Protein AF-A0A3B9NVL0-F1 (afdb_monomer_lite)

Secondary structure (DSSP, 8-state):
-------GGGGG-HHHHT--HHHHHHHHHHHH-TT--SSSEEE--HHHHHHHTTS-HHHHHHHHHHHHHTTSEEE-TT-EEEETTHHHHS-HHHHTSTTTHHHHHHHHHHS-HHHHHHHHHHIIIIIIGGGSS----S-S-----------------TTTHHHHHHHHHHHHHT--

Sequence (176 aa):
MRQRTISDSFWRDPRTSDLSQEEKATLLYYLTSPSSNIIGVYQIVWRIGAAEMGWTSEQLITVTERLQCKELIRFNHDGWIWVRVWWTHNSPAGAFSPKLRQNACKQIQAIPTDWRDEYLESLRVHGLDRVSIGYQSPIDTLRPNSSCIYNNNASNSANEQRGAGLAKAKEILGMP

pLDDT: mean 77.26, std 26.18, range [23.02, 98.62]

Structure (mmCIF, N/CA/C/O backbone):
data_AF-A0A3B9NVL0-F1
#
_entry.id   AF-A0A3B9NVL0-F1
#
loop_
_atom_site.group_PDB
_atom_site.id
_atom_site.type_symbol
_atom_site.label_atom_id
_atom_site.label_alt_id
_atom_site.label_comp_id
_atom_site.label_asym_id
_atom_site.label_entity_id
_atom_site.label_seq_id
_atom_site.pdbx_PDB_ins_code
_atom_site.Cartn_x
_atom_site.Cartn_y
_atom_site.Cartn_z
_atom_site.occupancy
_atom_site.B_iso_or_equiv
_atom_site.auth_seq_id
_atom_site.auth_comp_id
_atom_site.auth_asym_id
_atom_site.auth_atom_id
_atom_site.pdbx_PDB_model_num
ATOM 1 N N . MET A 1 1 ? 17.255 10.913 1.984 1.00 64.50 1 MET A N 1
ATOM 2 C CA . MET A 1 1 ? 15.784 10.759 2.058 1.00 64.50 1 MET A CA 1
ATOM 3 C C . MET A 1 1 ? 15.338 9.845 0.922 1.00 64.50 1 MET A C 1
ATOM 5 O O . MET A 1 1 ? 15.929 9.933 -0.147 1.00 64.50 1 MET A O 1
ATOM 9 N N . ARG A 1 2 ? 14.386 8.927 1.141 1.00 81.50 2 ARG A N 1
ATOM 10 C CA . ARG A 1 2 ? 13.888 8.036 0.077 1.00 81.50 2 ARG A CA 1
ATOM 11 C C . ARG A 1 2 ? 12.782 8.739 -0.705 1.00 81.50 2 ARG A C 1
ATOM 13 O O . ARG A 1 2 ? 11.843 9.227 -0.089 1.00 81.50 2 ARG A O 1
ATOM 20 N N . GLN A 1 3 ? 12.872 8.737 -2.031 1.00 85.19 3 GLN A N 1
ATOM 21 C CA . GLN A 1 3 ? 11.823 9.255 -2.905 1.00 85.19 3 GLN A CA 1
ATOM 22 C C . GLN A 1 3 ? 10.953 8.110 -3.435 1.00 85.19 3 GLN A C 1
ATOM 24 O O . GLN A 1 3 ? 11.456 7.030 -3.751 1.00 85.19 3 GLN A O 1
ATOM 29 N N . ARG A 1 4 ? 9.642 8.349 -3.510 1.00 86.25 4 ARG A N 1
ATOM 30 C CA . ARG A 1 4 ? 8.668 7.487 -4.182 1.00 86.25 4 ARG A CA 1
ATOM 31 C C . ARG A 1 4 ? 8.058 8.275 -5.327 1.00 86.25 4 ARG A C 1
ATOM 33 O O . ARG A 1 4 ? 7.617 9.400 -5.116 1.00 86.25 4 ARG A O 1
ATOM 40 N N . THR A 1 5 ? 8.060 7.686 -6.514 1.00 86.75 5 THR A N 1
ATOM 41 C CA . THR A 1 5 ? 7.511 8.313 -7.715 1.00 86.75 5 THR A CA 1
ATOM 42 C C . THR A 1 5 ? 6.256 7.566 -8.111 1.00 86.75 5 THR A C 1
ATOM 44 O O . THR A 1 5 ? 6.271 6.340 -8.193 1.00 86.75 5 THR A O 1
ATOM 47 N N . ILE A 1 6 ? 5.181 8.307 -8.354 1.00 88.75 6 ILE A N 1
ATOM 48 C CA . ILE A 1 6 ? 3.917 7.773 -8.849 1.00 88.75 6 ILE A CA 1
ATOM 49 C C . ILE A 1 6 ? 3.676 8.397 -10.214 1.00 88.75 6 ILE A C 1
ATOM 51 O O . ILE A 1 6 ? 3.737 9.616 -10.354 1.00 88.75 6 ILE A O 1
ATOM 55 N N . SER A 1 7 ? 3.445 7.549 -11.215 1.00 85.75 7 SER A N 1
ATOM 56 C CA . SER A 1 7 ? 3.044 7.992 -12.552 1.00 85.75 7 SER A CA 1
ATOM 57 C C . SER A 1 7 ? 1.756 8.812 -12.469 1.00 85.75 7 SER A C 1
ATOM 59 O O . SER A 1 7 ? 0.806 8.399 -11.801 1.00 85.75 7 SER A O 1
ATOM 61 N N . ASP A 1 8 ? 1.696 9.935 -13.177 1.00 87.12 8 ASP A N 1
ATOM 62 C CA . ASP A 1 8 ? 0.501 10.779 -13.285 1.00 87.12 8 ASP A CA 1
ATOM 63 C C . ASP A 1 8 ? -0.684 10.038 -13.930 1.00 87.12 8 ASP A C 1
ATOM 65 O O . ASP A 1 8 ? -1.845 10.322 -13.622 1.00 87.12 8 ASP A O 1
ATOM 69 N N . SER A 1 9 ? -0.392 9.006 -14.730 1.00 86.25 9 SER A N 1
ATOM 70 C CA . SER A 1 9 ? -1.369 8.048 -15.254 1.00 86.25 9 SER A CA 1
ATOM 71 C C . SER A 1 9 ? -2.220 7.393 -14.163 1.00 86.25 9 SER A C 1
ATOM 73 O O . SER A 1 9 ? -3.308 6.916 -14.471 1.00 86.25 9 SER A O 1
ATOM 75 N N . PHE A 1 10 ? -1.782 7.412 -12.897 1.00 89.31 10 PHE A N 1
ATOM 76 C CA . PHE A 1 10 ? -2.583 6.999 -11.744 1.00 89.31 10 PHE A CA 1
ATOM 77 C C . PHE A 1 10 ? -3.974 7.637 -11.740 1.00 89.31 10 PHE A C 1
ATOM 79 O O . PHE A 1 10 ? -4.941 6.956 -11.433 1.00 89.31 10 PHE A O 1
ATOM 86 N N . TRP A 1 11 ? -4.104 8.914 -12.110 1.00 89.31 11 TRP A N 1
ATOM 87 C CA . TRP A 1 11 ? -5.393 9.620 -12.101 1.00 89.31 11 TRP A CA 1
ATOM 88 C C . TRP A 1 11 ? -6.296 9.274 -13.286 1.00 89.31 11 TRP A C 1
ATOM 90 O O . TRP A 1 11 ? -7.469 9.639 -13.292 1.00 89.31 11 TRP A O 1
ATOM 100 N N . ARG A 1 12 ? -5.743 8.604 -14.300 1.00 86.19 12 ARG A N 1
ATOM 101 C CA . ARG A 1 12 ? -6.425 8.239 -15.547 1.00 86.19 12 ARG A CA 1
ATOM 102 C C . ARG A 1 12 ? -6.593 6.726 -15.702 1.00 86.19 12 ARG A C 1
ATOM 104 O O . ARG A 1 12 ? -7.121 6.287 -16.719 1.00 86.19 12 ARG A O 1
ATOM 111 N N . ASP A 1 13 ? -6.128 5.934 -14.736 1.00 85.62 13 ASP A N 1
ATOM 112 C CA . ASP A 1 13 ? -6.263 4.479 -14.756 1.00 85.62 13 ASP A CA 1
ATOM 113 C C . ASP A 1 13 ? -7.742 4.103 -14.531 1.00 85.62 13 ASP A C 1
ATOM 115 O O . ASP A 1 13 ? -8.339 4.546 -13.548 1.00 85.62 13 ASP A O 1
ATOM 119 N N . PRO A 1 14 ? -8.362 3.278 -15.394 1.00 86.94 14 PRO A N 1
ATOM 120 C CA . PRO A 1 14 ? -9.741 2.826 -15.193 1.00 86.94 14 PRO A CA 1
ATOM 121 C C . PRO A 1 14 ? -9.970 2.130 -13.842 1.00 86.94 14 PRO A C 1
ATOM 123 O O . PRO A 1 14 ? -11.070 2.143 -13.306 1.00 86.94 14 PRO A O 1
ATOM 126 N N . ARG A 1 15 ? -8.927 1.538 -13.247 1.00 84.69 15 ARG A N 1
ATOM 127 C CA . ARG A 1 15 ? -9.009 0.894 -11.927 1.00 84.69 15 ARG A CA 1
ATOM 128 C C . ARG A 1 15 ? -9.096 1.901 -10.784 1.00 84.69 15 ARG A C 1
ATOM 130 O O . ARG A 1 15 ? -9.532 1.548 -9.691 1.00 84.69 15 ARG A O 1
ATOM 137 N N . THR A 1 16 ? -8.649 3.134 -11.011 1.00 85.44 16 THR A N 1
ATOM 138 C CA . THR A 1 16 ? -8.685 4.212 -10.020 1.00 85.44 16 THR A CA 1
ATOM 139 C C . THR A 1 16 ? -9.787 5.228 -10.302 1.00 85.44 16 THR A C 1
ATOM 141 O O . THR A 1 16 ? -10.140 5.966 -9.385 1.00 85.44 16 THR A O 1
ATOM 144 N N . SER A 1 17 ? -10.363 5.282 -11.512 1.00 84.00 17 SER A N 1
ATOM 145 C CA . SER A 1 17 ? -11.395 6.269 -11.873 1.00 84.00 17 SER A CA 1
ATOM 146 C C . SER A 1 17 ? -12.577 6.241 -10.906 1.00 84.00 17 SER A C 1
ATOM 148 O O . SER A 1 17 ? -12.950 7.288 -10.368 1.00 84.00 17 SER A O 1
ATOM 150 N N . ASP A 1 18 ? -13.053 5.034 -10.599 1.00 89.25 18 ASP A N 1
ATOM 151 C CA . ASP A 1 18 ? -14.271 4.774 -9.824 1.00 89.25 18 ASP A CA 1
ATOM 152 C C . ASP A 1 18 ? -14.025 4.745 -8.309 1.00 89.25 18 ASP A C 1
ATOM 154 O O . ASP A 1 18 ? -14.928 4.456 -7.522 1.00 89.25 18 ASP A O 1
ATOM 158 N N . LEU A 1 19 ? -12.791 5.024 -7.882 1.00 95.50 19 LEU A N 1
ATOM 159 C CA . LEU A 1 19 ? -12.470 5.168 -6.472 1.00 95.50 19 LEU A CA 1
ATOM 160 C C . LEU A 1 19 ? -12.991 6.502 -5.941 1.00 95.50 19 LEU A C 1
ATOM 162 O O . LEU A 1 19 ? -12.793 7.568 -6.540 1.00 95.50 19 LEU A O 1
ATOM 166 N N . SER A 1 20 ? -13.592 6.440 -4.760 1.00 96.94 20 SER A N 1
ATOM 167 C CA . SER A 1 20 ? -13.860 7.603 -3.926 1.00 96.94 20 SER A CA 1
ATOM 168 C C . SER A 1 20 ? -12.565 8.345 -3.584 1.00 96.94 20 SER A C 1
ATOM 170 O O . SER A 1 20 ? -11.453 7.817 -3.699 1.00 96.94 20 SER A O 1
ATOM 172 N N . GLN A 1 21 ? -12.702 9.592 -3.135 1.00 96.50 21 GLN A N 1
ATOM 173 C CA . GLN A 1 21 ? -11.549 10.397 -2.739 1.00 96.50 21 GLN A CA 1
ATOM 174 C C . GLN A 1 21 ? -10.745 9.739 -1.605 1.00 96.50 21 GLN A C 1
ATOM 176 O O . GLN A 1 21 ? -9.517 9.762 -1.633 1.00 96.50 21 GLN A O 1
ATOM 181 N N . GLU A 1 22 ? -11.429 9.125 -0.639 1.00 98.12 22 GLU A N 1
ATOM 182 C CA . GLU A 1 22 ? -10.799 8.417 0.478 1.00 98.12 22 GLU A CA 1
ATOM 183 C C . GLU A 1 22 ? -10.000 7.205 -0.010 1.00 98.12 22 GLU A C 1
ATOM 185 O O . GLU A 1 22 ? -8.841 7.050 0.355 1.00 98.12 22 GLU A O 1
ATOM 190 N N . GLU A 1 23 ? -10.575 6.388 -0.897 1.00 98.25 23 GLU A N 1
ATOM 191 C CA . GLU A 1 23 ? -9.891 5.228 -1.481 1.00 98.25 23 GLU A CA 1
ATOM 192 C C . GLU A 1 23 ? -8.655 5.641 -2.292 1.00 98.25 23 GLU A C 1
ATOM 194 O O . GLU A 1 23 ? -7.599 5.022 -2.157 1.00 98.25 23 GLU A O 1
ATOM 199 N N . LYS A 1 24 ? -8.749 6.714 -3.094 1.00 97.25 24 LYS A N 1
ATOM 200 C CA . LYS A 1 24 ? -7.601 7.269 -3.836 1.00 97.25 24 LYS A CA 1
ATOM 201 C C . LYS A 1 24 ? -6.495 7.718 -2.887 1.00 97.25 24 LYS A C 1
ATOM 203 O O . LYS A 1 24 ? -5.333 7.375 -3.103 1.00 97.25 24 LYS A O 1
ATOM 208 N N . ALA A 1 25 ? -6.853 8.458 -1.837 1.00 97.44 25 ALA A N 1
ATOM 209 C CA . ALA A 1 25 ? -5.904 8.949 -0.845 1.00 97.44 25 ALA A CA 1
ATOM 210 C C . ALA A 1 25 ? -5.232 7.795 -0.085 1.00 97.44 25 ALA A C 1
ATOM 212 O O . ALA A 1 25 ? -4.010 7.782 0.039 1.00 97.44 25 ALA A O 1
ATOM 213 N N . THR A 1 26 ? -5.993 6.789 0.354 1.00 98.38 26 THR A N 1
ATOM 214 C CA . THR A 1 26 ? -5.461 5.607 1.047 1.00 98.38 26 THR A CA 1
ATOM 215 C C . THR A 1 26 ? -4.574 4.754 0.141 1.00 98.38 26 THR A C 1
ATOM 217 O O . THR A 1 26 ? -3.508 4.309 0.566 1.00 98.38 26 THR A O 1
ATOM 220 N N . LEU A 1 27 ? -4.947 4.558 -1.126 1.00 97.69 27 LEU A N 1
ATOM 221 C CA . LEU A 1 27 ? -4.108 3.827 -2.075 1.00 97.69 27 LEU A CA 1
ATOM 222 C C . LEU A 1 27 ? -2.791 4.565 -2.348 1.00 97.69 27 LEU A C 1
ATOM 224 O O . LEU A 1 27 ? -1.725 3.945 -2.361 1.00 97.69 27 LEU A O 1
ATOM 228 N N . LEU A 1 28 ? -2.848 5.889 -2.525 1.00 96.62 28 LEU A N 1
ATOM 229 C CA . LEU A 1 28 ? -1.657 6.719 -2.689 1.00 96.62 28 LEU A CA 1
ATOM 230 C C . LEU A 1 28 ? -0.778 6.681 -1.434 1.00 96.62 28 LEU A C 1
ATOM 232 O O . LEU A 1 28 ? 0.442 6.544 -1.549 1.00 96.62 28 LEU A O 1
ATOM 236 N N . TYR A 1 29 ? -1.390 6.733 -0.250 1.00 97.62 29 TYR A N 1
ATOM 237 C CA . TYR A 1 29 ? -0.700 6.548 1.019 1.00 97.62 29 TYR A CA 1
ATOM 238 C C . TYR A 1 29 ? 0.036 5.211 1.047 1.00 97.62 29 TYR A C 1
ATOM 240 O O . TYR A 1 29 ? 1.231 5.198 1.307 1.00 97.62 29 TYR A O 1
ATOM 248 N N . TYR A 1 30 ? -0.588 4.090 0.683 1.00 97.94 30 TYR A N 1
ATOM 249 C CA . TYR A 1 30 ? 0.122 2.808 0.645 1.00 97.94 30 TYR A CA 1
ATOM 250 C C . TYR A 1 30 ? 1.251 2.765 -0.393 1.00 97.94 30 TYR A C 1
ATOM 252 O O . TYR A 1 30 ? 2.354 2.301 -0.107 1.00 97.94 30 TYR A O 1
ATOM 260 N N . LEU A 1 31 ? 1.048 3.338 -1.577 1.00 95.75 31 LEU A N 1
ATOM 261 C CA . LEU A 1 31 ? 2.107 3.434 -2.585 1.00 95.75 31 LEU A CA 1
ATOM 262 C C . LEU A 1 31 ? 3.312 4.277 -2.120 1.00 95.75 31 LEU A C 1
ATOM 264 O O . LEU A 1 31 ? 4.437 4.063 -2.581 1.00 95.75 31 LEU A O 1
ATOM 268 N N . THR A 1 32 ? 3.094 5.222 -1.202 1.00 95.56 32 THR A N 1
ATOM 269 C CA . THR A 1 32 ? 4.103 6.204 -0.773 1.00 95.56 32 THR A CA 1
ATOM 270 C C . THR A 1 32 ? 4.504 6.112 0.700 1.00 95.56 32 THR A C 1
ATOM 272 O O . THR A 1 32 ? 5.423 6.817 1.118 1.00 95.56 32 THR A O 1
ATOM 275 N N . SER A 1 33 ? 3.898 5.199 1.462 1.00 95.25 33 SER A N 1
ATOM 276 C CA . SER A 1 33 ? 3.993 5.128 2.922 1.00 95.25 33 SER A CA 1
ATOM 277 C C . SER A 1 33 ? 5.450 5.054 3.391 1.00 95.25 33 SER A C 1
ATOM 279 O O . SER A 1 33 ? 6.268 4.359 2.757 1.00 95.25 33 SER A O 1
ATOM 281 N N . PRO A 1 34 ? 5.799 5.710 4.513 1.00 93.56 34 PRO A N 1
ATOM 282 C CA . PRO A 1 34 ? 7.124 5.584 5.114 1.00 93.56 34 PRO A CA 1
ATOM 283 C C . PRO A 1 34 ? 7.450 4.132 5.494 1.00 93.56 34 PRO A C 1
ATOM 285 O O . PRO A 1 34 ? 8.602 3.719 5.357 1.00 93.56 34 PRO A O 1
ATOM 288 N N . SER A 1 35 ? 6.441 3.332 5.858 1.00 95.44 35 SER A N 1
ATOM 289 C CA . SER A 1 35 ? 6.571 1.900 6.161 1.00 95.44 35 SER A CA 1
ATOM 290 C C . SER A 1 35 ? 6.748 1.018 4.920 1.00 95.44 35 SER A C 1
ATOM 292 O O . SER A 1 35 ? 7.152 -0.138 5.043 1.00 95.44 35 SER A O 1
ATOM 294 N N . SER A 1 36 ? 6.469 1.532 3.714 1.00 96.19 36 SER A N 1
ATOM 295 C CA . SER A 1 36 ? 6.545 0.728 2.488 1.00 96.19 36 SER A CA 1
ATOM 296 C C . SER A 1 36 ? 7.969 0.269 2.171 1.00 96.19 36 SER A C 1
ATOM 298 O O . SER A 1 36 ? 8.954 0.942 2.488 1.00 96.19 36 SER A O 1
ATOM 300 N N . ASN A 1 37 ? 8.106 -0.831 1.436 1.00 95.62 37 ASN A N 1
ATOM 301 C CA . ASN A 1 37 ? 9.396 -1.411 1.050 1.00 95.62 37 ASN A CA 1
ATOM 302 C C . ASN A 1 37 ? 9.536 -1.545 -0.479 1.00 95.62 37 ASN A C 1
ATOM 304 O O . ASN A 1 37 ? 8.723 -1.003 -1.220 1.00 95.62 37 ASN A O 1
ATOM 308 N N . ILE A 1 38 ? 10.599 -2.166 -0.993 1.00 93.62 38 ILE A N 1
ATOM 309 C CA . ILE A 1 38 ? 10.847 -2.171 -2.450 1.00 93.62 38 ILE A CA 1
ATOM 310 C C . ILE A 1 38 ? 9.942 -3.148 -3.213 1.00 93.62 38 ILE A C 1
ATOM 312 O O . ILE A 1 38 ? 9.821 -3.019 -4.429 1.00 93.62 38 ILE A O 1
ATOM 316 N N . ILE A 1 39 ? 9.275 -4.062 -2.504 1.00 95.19 39 ILE A N 1
ATOM 317 C CA . ILE A 1 39 ? 8.423 -5.102 -3.088 1.00 95.19 39 ILE A CA 1
ATOM 318 C C . ILE A 1 39 ? 6.913 -4.841 -2.958 1.00 95.19 39 ILE A C 1
ATOM 320 O O . ILE A 1 39 ? 6.120 -5.565 -3.549 1.00 95.19 39 ILE A O 1
ATOM 324 N N . GLY A 1 40 ? 6.502 -3.826 -2.192 1.00 96.38 40 GLY A N 1
ATOM 325 C CA . GLY A 1 40 ? 5.087 -3.465 -2.041 1.00 96.38 40 GLY A CA 1
ATOM 326 C C . GLY A 1 40 ? 4.277 -4.382 -1.123 1.00 96.38 40 GLY A C 1
ATOM 327 O O . GLY A 1 40 ? 3.048 -4.337 -1.169 1.00 96.38 40 GLY A O 1
ATOM 328 N N . VAL A 1 41 ? 4.951 -5.189 -0.293 1.00 98.00 41 VAL A N 1
ATOM 329 C CA . VAL A 1 41 ? 4.335 -6.043 0.737 1.00 98.00 41 VAL A CA 1
ATOM 330 C C . VAL A 1 41 ? 5.018 -5.795 2.069 1.00 98.00 41 VAL A C 1
ATOM 332 O O . VAL A 1 41 ? 6.188 -6.135 2.231 1.00 98.00 41 VAL A O 1
ATOM 335 N N . TYR A 1 42 ? 4.329 -5.160 3.005 1.00 98.31 42 TYR A N 1
ATOM 336 C CA . TYR A 1 42 ? 4.921 -4.683 4.252 1.00 98.31 42 TYR A CA 1
ATOM 337 C C . TYR A 1 42 ? 3.865 -4.568 5.349 1.00 98.31 42 TYR A C 1
ATOM 339 O O . TYR A 1 42 ? 2.669 -4.538 5.074 1.00 98.31 42 TYR A O 1
ATOM 347 N N . GLN A 1 43 ? 4.318 -4.497 6.596 1.00 98.06 43 GLN A N 1
ATOM 348 C CA . GLN A 1 43 ? 3.444 -4.328 7.747 1.00 98.06 43 GLN A CA 1
ATOM 349 C C . GLN A 1 43 ? 3.353 -2.851 8.142 1.00 98.06 43 GLN A C 1
ATOM 351 O O . GLN A 1 43 ? 4.346 -2.119 8.099 1.00 98.06 43 GLN A O 1
ATOM 356 N N . ILE A 1 44 ? 2.163 -2.423 8.545 1.00 98.00 44 ILE A N 1
ATOM 357 C CA . ILE A 1 44 ? 1.903 -1.128 9.165 1.00 98.00 44 ILE A CA 1
ATOM 358 C C . ILE A 1 44 ? 1.338 -1.324 10.567 1.00 98.00 44 ILE A C 1
ATOM 360 O O . ILE A 1 44 ? 0.756 -2.356 10.891 1.00 98.00 44 ILE A O 1
ATOM 364 N N . VAL A 1 45 ? 1.452 -0.285 11.387 1.00 98.06 45 VAL A N 1
ATOM 365 C CA . VAL A 1 45 ? 0.678 -0.174 12.623 1.00 98.06 45 VAL A CA 1
ATOM 366 C C . VAL A 1 45 ? -0.526 0.707 12.318 1.00 98.06 45 VAL A C 1
ATOM 368 O O . VAL A 1 45 ? -0.343 1.893 12.043 1.00 98.06 45 VAL A O 1
ATOM 371 N N . TRP A 1 46 ? -1.741 0.155 12.389 1.00 98.06 46 TRP A N 1
ATOM 372 C CA . TRP A 1 46 ? -2.981 0.861 12.026 1.00 98.06 46 TRP A CA 1
ATOM 373 C C . TRP A 1 46 ? -3.089 2.249 12.642 1.00 98.06 46 TRP A C 1
ATOM 375 O O . TRP A 1 46 ? -3.320 3.217 11.930 1.00 98.06 46 TRP A O 1
ATOM 385 N N . ARG A 1 47 ? -2.814 2.362 13.945 1.00 98.25 47 ARG A N 1
ATOM 386 C CA . ARG A 1 47 ? -2.861 3.639 14.664 1.00 98.25 47 ARG A CA 1
ATOM 387 C C . ARG A 1 47 ? -1.886 4.680 14.111 1.00 98.25 47 ARG A C 1
ATOM 389 O O . ARG A 1 47 ? -2.223 5.856 14.088 1.00 98.25 47 ARG A O 1
ATOM 396 N N . ILE A 1 48 ? -0.689 4.265 13.690 1.00 98.31 48 ILE A N 1
ATOM 397 C CA . ILE A 1 48 ? 0.312 5.179 13.120 1.00 98.31 48 ILE A CA 1
ATOM 398 C C . ILE A 1 48 ? -0.136 5.618 11.72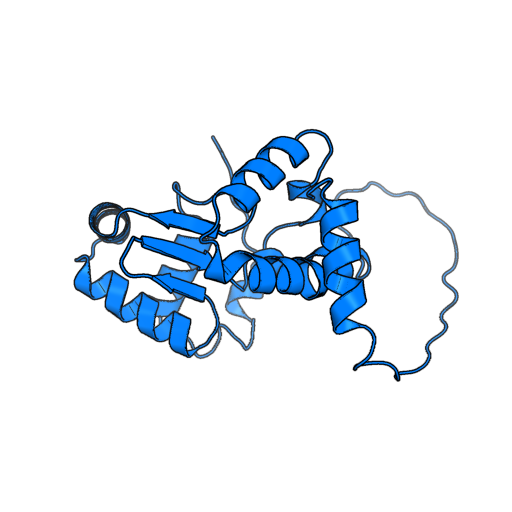7 1.00 98.31 48 ILE A C 1
ATOM 400 O O . ILE A 1 48 ? -0.216 6.815 11.474 1.00 98.31 48 ILE A O 1
ATOM 404 N N . GLY A 1 49 ? -0.497 4.670 10.857 1.00 98.00 49 GLY A N 1
ATOM 405 C CA . GLY A 1 49 ? -0.935 5.006 9.501 1.00 98.00 49 GLY A CA 1
ATOM 406 C C . GLY A 1 49 ? -2.217 5.838 9.476 1.00 98.00 49 GLY A C 1
ATOM 407 O O . GLY A 1 49 ? -2.352 6.752 8.670 1.00 98.00 49 GLY A O 1
ATOM 408 N N . ALA A 1 50 ? -3.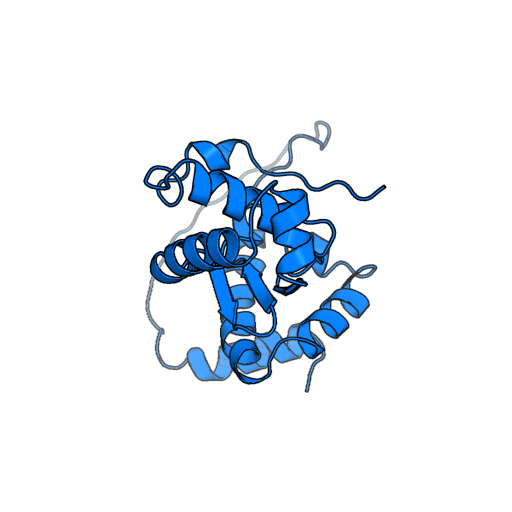134 5.583 10.409 1.00 98.19 50 ALA A N 1
ATOM 409 C CA . ALA A 1 50 ? -4.334 6.388 10.578 1.00 98.19 50 ALA A CA 1
ATOM 410 C C . ALA A 1 50 ? -3.994 7.812 11.037 1.00 98.19 50 ALA A C 1
ATOM 412 O O . ALA A 1 50 ? -4.492 8.766 10.449 1.00 98.19 50 ALA A O 1
ATOM 413 N N . ALA A 1 51 ? -3.088 7.973 12.008 1.00 98.38 51 ALA A N 1
ATOM 414 C CA . ALA A 1 51 ? -2.645 9.292 12.457 1.00 98.38 51 ALA A CA 1
ATOM 415 C C . ALA A 1 51 ? -1.964 10.101 11.336 1.00 98.38 51 ALA A C 1
ATOM 417 O O . ALA A 1 51 ? -2.233 11.292 11.205 1.00 98.38 51 ALA A O 1
ATOM 418 N N . GLU A 1 52 ? -1.144 9.463 10.492 1.00 97.81 52 GLU A N 1
ATOM 419 C CA . GLU A 1 52 ? -0.526 10.097 9.312 1.00 97.81 52 GLU A CA 1
ATOM 420 C C . GLU A 1 52 ? -1.567 10.595 8.295 1.00 97.81 52 GLU A C 1
ATOM 422 O O . GLU A 1 52 ? -1.348 11.601 7.623 1.00 97.81 52 GLU A O 1
ATOM 427 N N . MET A 1 53 ? -2.712 9.915 8.216 1.00 97.06 53 MET A N 1
ATOM 428 C CA . MET A 1 53 ? -3.848 10.268 7.360 1.00 97.06 53 MET A CA 1
ATOM 429 C C . MET A 1 53 ? -4.852 11.221 8.032 1.00 97.06 53 MET A C 1
ATOM 431 O O . MET A 1 53 ? -5.810 11.648 7.390 1.00 97.06 53 MET A O 1
ATOM 435 N N . GLY A 1 54 ? -4.658 11.562 9.313 1.00 97.44 54 GLY A N 1
ATOM 436 C CA . GLY A 1 54 ? -5.599 12.371 10.094 1.00 97.44 54 GLY A CA 1
ATOM 437 C C . GLY A 1 54 ? -6.893 11.639 10.472 1.00 97.44 54 GLY A C 1
ATOM 438 O O . GLY A 1 54 ? -7.932 12.276 10.636 1.00 97.44 54 GLY A O 1
ATOM 439 N N . TRP A 1 55 ? -6.849 10.310 10.583 1.00 98.12 55 TRP A N 1
ATOM 440 C CA . TRP A 1 55 ? -7.993 9.423 10.807 1.00 98.12 55 TRP A CA 1
ATOM 441 C C . TRP A 1 55 ? -7.868 8.596 12.093 1.00 98.12 55 TRP A C 1
ATOM 443 O O . TRP A 1 55 ? -6.809 8.492 12.714 1.00 98.12 55 TRP A O 1
ATOM 453 N N . THR A 1 56 ? -8.973 7.952 12.462 1.00 98.56 56 THR A N 1
ATOM 454 C CA . THR A 1 56 ? -9.004 6.821 13.402 1.00 98.56 56 THR A CA 1
ATOM 455 C C . THR A 1 56 ? -8.578 5.518 12.717 1.00 98.56 56 THR A C 1
ATOM 457 O O . THR A 1 56 ? -8.588 5.411 11.485 1.00 98.56 56 THR A O 1
ATOM 460 N N . SER A 1 57 ? -8.203 4.504 13.507 1.00 98.38 57 SER A N 1
ATOM 461 C CA . SER A 1 57 ? -7.795 3.202 12.949 1.00 98.38 57 SER A CA 1
ATOM 462 C C . SER A 1 57 ? -8.958 2.538 12.213 1.00 98.38 57 SER A C 1
ATOM 464 O O . SER A 1 57 ? -8.771 1.974 11.141 1.00 98.38 57 SER A O 1
ATOM 466 N N . GLU A 1 58 ? -10.166 2.675 12.754 1.00 98.38 58 GLU A N 1
ATOM 467 C CA . GLU A 1 58 ? -11.411 2.132 12.223 1.00 98.38 58 GLU A CA 1
ATOM 468 C C . GLU A 1 58 ? -11.740 2.732 10.852 1.00 98.38 58 GLU A C 1
ATOM 470 O O . GLU A 1 58 ? -12.089 2.000 9.925 1.00 98.38 58 GLU A O 1
ATOM 475 N N . GLN A 1 59 ? -11.561 4.049 10.684 1.00 98.44 59 GLN A N 1
ATOM 476 C CA . GLN A 1 59 ? -11.729 4.716 9.389 1.00 98.44 59 GLN A CA 1
ATOM 477 C C . GLN A 1 59 ? -10.740 4.182 8.350 1.00 98.44 59 GLN A C 1
ATOM 479 O O . GLN A 1 59 ? -11.151 3.817 7.247 1.00 98.44 59 GLN A O 1
ATOM 484 N N . LEU A 1 60 ? -9.450 4.084 8.698 1.00 98.62 60 LEU A N 1
ATOM 485 C CA . LEU A 1 60 ? -8.440 3.562 7.776 1.00 98.62 60 LEU A CA 1
ATOM 486 C C . LEU A 1 60 ? -8.737 2.108 7.385 1.00 98.62 60 LEU A C 1
ATOM 488 O O . LEU A 1 60 ? -8.703 1.783 6.198 1.00 98.62 60 LEU A O 1
ATOM 492 N N . ILE A 1 61 ? -9.074 1.252 8.352 1.00 98.50 61 ILE A N 1
ATOM 493 C CA . ILE A 1 61 ? -9.429 -0.153 8.105 1.00 98.50 61 ILE A CA 1
ATOM 494 C C . ILE A 1 61 ? -10.659 -0.242 7.191 1.00 98.50 61 ILE A C 1
ATOM 496 O O . ILE A 1 61 ? -10.606 -0.946 6.188 1.00 98.50 61 ILE A O 1
ATOM 500 N N . THR A 1 62 ? -11.706 0.550 7.437 1.00 98.56 62 THR A N 1
ATOM 501 C CA . THR A 1 62 ? -12.919 0.576 6.595 1.00 98.56 62 THR A CA 1
ATOM 502 C C . THR A 1 62 ? -12.596 0.917 5.134 1.00 98.56 62 THR A C 1
ATOM 504 O O . THR A 1 62 ? -13.119 0.313 4.196 1.00 98.56 62 THR A O 1
ATOM 507 N N . VAL A 1 63 ? -11.713 1.892 4.892 1.00 98.62 63 VAL A N 1
ATOM 508 C CA . VAL A 1 63 ? -11.294 2.241 3.522 1.00 98.62 63 VAL A CA 1
ATOM 509 C C . VAL A 1 63 ? -10.439 1.131 2.906 1.00 98.62 63 VAL A C 1
ATOM 511 O O . VAL A 1 63 ? -10.582 0.818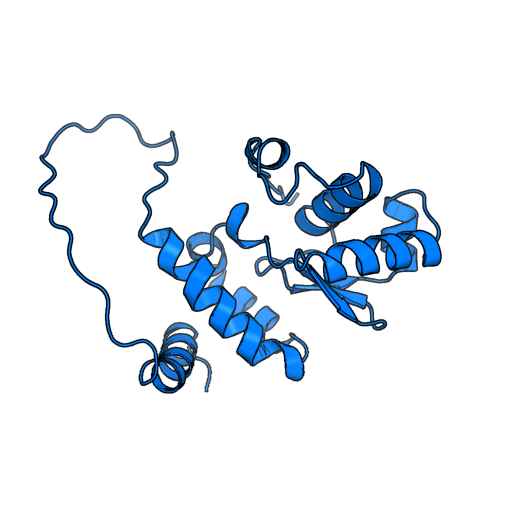 1.725 1.00 98.62 63 VAL A O 1
ATOM 514 N N . THR A 1 64 ? -9.594 0.494 3.715 1.00 98.56 64 THR A N 1
ATOM 515 C CA . THR A 1 64 ? -8.752 -0.641 3.314 1.00 98.56 64 THR A CA 1
ATOM 516 C C . THR A 1 64 ? -9.594 -1.838 2.873 1.00 98.56 64 THR A C 1
ATOM 518 O O . THR A 1 64 ? -9.312 -2.439 1.838 1.00 98.56 64 THR A O 1
ATOM 521 N N . GLU A 1 65 ? -10.669 -2.149 3.595 1.00 98.56 65 GLU A N 1
ATOM 522 C CA . GLU A 1 65 ? -11.624 -3.200 3.233 1.00 98.56 65 GLU A CA 1
ATOM 523 C C . GLU A 1 65 ? -12.253 -2.942 1.864 1.00 98.56 65 GLU A C 1
ATOM 525 O O . GLU A 1 65 ? -12.266 -3.834 1.017 1.00 98.56 65 GLU A O 1
ATOM 530 N N . ARG A 1 66 ? -12.681 -1.702 1.593 1.00 98.31 66 ARG A N 1
ATOM 531 C CA . ARG A 1 66 ? -13.212 -1.321 0.273 1.00 98.31 66 ARG A CA 1
ATOM 532 C C . ARG A 1 66 ? -12.179 -1.499 -0.843 1.00 98.31 66 ARG A C 1
ATOM 534 O O . ARG A 1 66 ? -12.505 -2.051 -1.893 1.00 98.31 66 ARG A O 1
ATOM 541 N N . LEU A 1 67 ? -10.927 -1.097 -0.610 1.00 98.38 67 LEU A N 1
ATOM 542 C CA . LEU A 1 67 ? -9.831 -1.298 -1.566 1.00 98.38 67 LEU A CA 1
ATOM 543 C C . LEU A 1 67 ? -9.530 -2.786 -1.810 1.00 98.38 67 LEU A C 1
ATOM 545 O O . LEU A 1 67 ? -9.218 -3.164 -2.941 1.00 98.38 67 LEU A O 1
ATOM 549 N N . GLN A 1 68 ? -9.636 -3.628 -0.778 1.00 97.81 68 GLN A N 1
ATOM 550 C CA . GLN A 1 68 ? -9.489 -5.077 -0.911 1.00 97.81 68 GLN A CA 1
ATOM 551 C C . GLN A 1 68 ? -10.641 -5.697 -1.710 1.00 97.81 68 GLN A C 1
ATOM 553 O O . GLN A 1 68 ? -10.382 -6.514 -2.589 1.00 97.81 68 GLN A O 1
ATOM 558 N N . CYS A 1 69 ? -11.889 -5.275 -1.481 1.00 97.00 69 CYS A N 1
ATOM 559 C CA . CYS A 1 69 ? -13.047 -5.714 -2.273 1.00 97.00 69 CYS A CA 1
ATOM 560 C C . CYS A 1 69 ? -12.923 -5.360 -3.764 1.00 97.00 69 CYS A C 1
ATOM 562 O O . CYS A 1 69 ? -13.516 -6.027 -4.605 1.00 97.00 69 CYS A O 1
ATOM 564 N N . LYS A 1 70 ? -12.150 -4.318 -4.095 1.00 95.69 70 LYS A N 1
ATOM 565 C CA . LYS A 1 70 ? -11.815 -3.912 -5.470 1.00 95.69 70 LYS A CA 1
ATOM 566 C C . LYS A 1 70 ? -10.529 -4.558 -6.005 1.00 95.69 70 LYS A C 1
ATOM 568 O O . LYS A 1 70 ? -10.053 -4.165 -7.064 1.00 95.69 70 LYS A O 1
ATOM 573 N N . GLU A 1 71 ? -9.935 -5.491 -5.261 1.00 94.75 71 GLU A N 1
ATOM 574 C CA . GLU A 1 71 ? -8.707 -6.215 -5.619 1.00 94.75 71 GLU A CA 1
ATOM 575 C C . GLU A 1 71 ? -7.480 -5.314 -5.875 1.00 94.75 71 GLU A C 1
ATOM 577 O O . GLU A 1 71 ? -6.528 -5.698 -6.557 1.00 94.75 71 GLU A O 1
ATOM 582 N N . LEU A 1 72 ? -7.455 -4.104 -5.305 1.00 95.62 72 LEU A N 1
ATOM 583 C CA . LEU A 1 72 ? -6.324 -3.175 -5.452 1.00 95.62 72 LEU A CA 1
ATOM 584 C C . LEU A 1 72 ? -5.219 -3.435 -4.430 1.00 95.62 72 LEU A C 1
ATOM 586 O O . LEU A 1 72 ? -4.045 -3.135 -4.674 1.00 95.62 72 LEU A O 1
ATOM 590 N N . ILE A 1 73 ? -5.597 -4.018 -3.295 1.00 97.62 73 ILE A N 1
ATOM 591 C CA . ILE A 1 73 ? -4.706 -4.438 -2.220 1.00 97.62 73 ILE A CA 1
ATOM 592 C C . ILE A 1 73 ? -5.160 -5.789 -1.652 1.00 97.62 73 ILE A C 1
ATOM 594 O O . ILE A 1 73 ? -6.269 -6.251 -1.913 1.00 97.62 73 ILE A O 1
ATOM 598 N N . ARG A 1 74 ? -4.306 -6.408 -0.841 1.00 98.19 74 ARG A N 1
ATOM 599 C CA . ARG A 1 74 ? -4.659 -7.470 0.109 1.00 98.19 74 ARG A CA 1
ATOM 600 C C . ARG A 1 74 ? -4.170 -7.039 1.488 1.00 98.19 74 ARG A C 1
ATOM 602 O O . ARG A 1 74 ? -3.074 -6.487 1.584 1.00 98.19 74 ARG A O 1
ATOM 609 N N . PHE A 1 75 ? -4.955 -7.266 2.534 1.00 98.38 75 PHE A N 1
ATOM 610 C CA . PHE A 1 75 ? -4.549 -6.958 3.900 1.00 98.38 75 PHE A CA 1
ATOM 611 C C . PHE A 1 75 ? -5.011 -8.015 4.910 1.00 98.38 75 PHE A C 1
ATOM 613 O O . PHE A 1 75 ? -5.872 -8.843 4.614 1.00 98.38 75 PHE A O 1
ATOM 620 N N . ASN A 1 76 ? -4.435 -7.987 6.111 1.00 97.31 76 ASN A N 1
ATOM 621 C CA . ASN A 1 76 ? -4.971 -8.686 7.280 1.00 97.31 76 ASN A CA 1
ATOM 622 C C . ASN A 1 76 ? -5.028 -7.754 8.500 1.00 97.31 76 ASN A C 1
ATOM 624 O O . ASN A 1 76 ? -4.415 -6.685 8.515 1.00 97.31 76 ASN A O 1
ATOM 628 N N . HIS A 1 77 ? -5.748 -8.163 9.545 1.00 94.25 77 HIS A N 1
ATOM 629 C CA . HIS A 1 77 ? -5.903 -7.343 10.751 1.00 94.25 77 HIS A CA 1
ATOM 630 C C . HIS A 1 77 ? -4.594 -7.130 11.528 1.00 94.25 77 HIS A C 1
ATOM 632 O O . HIS A 1 77 ? -4.470 -6.117 12.214 1.00 94.25 77 HIS A O 1
ATOM 638 N N . ASP A 1 78 ? -3.579 -7.977 11.326 1.00 96.00 78 ASP A N 1
ATOM 639 C CA . ASP A 1 78 ? -2.230 -7.790 11.886 1.00 96.00 78 ASP A CA 1
ATOM 640 C C . ASP A 1 78 ? -1.459 -6.626 11.234 1.00 96.00 78 ASP A C 1
ATOM 642 O O . ASP A 1 78 ? -0.333 -6.318 11.630 1.00 96.00 78 ASP A O 1
ATOM 646 N N . GLY A 1 79 ? -2.045 -5.969 10.228 1.00 96.56 79 GLY A N 1
ATOM 647 C CA . GLY A 1 79 ? -1.477 -4.793 9.578 1.00 96.56 79 GLY A CA 1
ATOM 648 C C . GLY A 1 79 ? -0.577 -5.115 8.393 1.00 96.56 79 GLY A C 1
ATOM 649 O O . GLY A 1 79 ? 0.111 -4.221 7.906 1.00 96.56 79 GLY A O 1
ATOM 650 N N . TRP A 1 80 ? -0.550 -6.356 7.901 1.00 98.44 80 TRP A N 1
ATOM 651 C CA . TRP A 1 80 ? 0.098 -6.632 6.621 1.00 98.44 80 TRP A CA 1
ATOM 652 C C . TRP A 1 80 ? -0.699 -6.010 5.485 1.00 98.44 80 TRP A C 1
ATOM 654 O O . TRP A 1 80 ? -1.909 -6.192 5.404 1.00 98.44 80 TRP A O 1
ATOM 664 N N . ILE A 1 81 ? -0.001 -5.314 4.591 1.00 98.56 81 ILE A N 1
ATOM 665 C CA . ILE A 1 81 ? -0.533 -4.717 3.371 1.00 98.56 81 ILE A CA 1
ATOM 666 C C . ILE A 1 81 ? 0.285 -5.236 2.191 1.00 98.56 81 ILE A C 1
ATOM 668 O O . ILE A 1 81 ? 1.509 -5.099 2.161 1.00 98.56 81 ILE A O 1
ATOM 672 N N . TRP A 1 82 ? -0.393 -5.774 1.185 1.00 98.38 82 TRP A N 1
ATOM 673 C CA . TRP A 1 82 ? 0.146 -5.987 -0.151 1.00 98.38 82 TRP A CA 1
ATOM 674 C C . TRP A 1 82 ? -0.579 -5.071 -1.134 1.00 98.38 82 TRP A C 1
ATOM 676 O O . TRP A 1 82 ? -1.769 -5.228 -1.394 1.00 98.38 82 TRP A O 1
ATOM 686 N N . VAL A 1 83 ? 0.152 -4.125 -1.721 1.00 97.19 83 VAL A N 1
ATOM 687 C CA . VAL A 1 83 ? -0.367 -3.242 -2.769 1.00 97.19 83 VAL A CA 1
ATOM 688 C C . VAL A 1 83 ? -0.300 -3.960 -4.121 1.00 97.19 83 VAL A C 1
ATOM 690 O O . VAL A 1 83 ? 0.753 -4.003 -4.752 1.00 97.19 83 VAL A O 1
ATOM 693 N N . ARG A 1 84 ? -1.406 -4.537 -4.607 1.00 94.19 84 ARG A N 1
ATOM 694 C CA . ARG A 1 84 ? -1.403 -5.355 -5.843 1.00 94.19 84 ARG A CA 1
ATOM 695 C C . ARG A 1 84 ? -1.033 -4.548 -7.086 1.00 94.19 84 ARG A C 1
ATOM 697 O O . ARG A 1 84 ? -0.396 -5.059 -8.003 1.00 94.19 84 ARG A O 1
ATOM 704 N N . VAL A 1 85 ? -1.351 -3.254 -7.091 1.00 90.69 85 VAL A N 1
ATOM 705 C CA . VAL A 1 85 ? -0.986 -2.333 -8.178 1.00 90.69 85 VAL A CA 1
ATOM 706 C C . VAL A 1 85 ? 0.459 -1.814 -8.104 1.00 90.69 85 VAL A C 1
ATOM 708 O O . VAL A 1 85 ? 0.852 -1.024 -8.962 1.00 90.69 85 VAL A O 1
ATOM 711 N N . TRP A 1 86 ? 1.278 -2.269 -7.143 1.00 92.81 86 TRP A N 1
ATOM 712 C CA . TRP A 1 86 ? 2.643 -1.774 -6.899 1.00 92.81 86 TRP A CA 1
ATOM 713 C C . TRP A 1 86 ? 3.513 -1.719 -8.159 1.00 92.81 86 TRP A C 1
ATOM 715 O O . TRP A 1 86 ? 4.119 -0.685 -8.453 1.00 92.81 86 TRP A O 1
ATOM 725 N N . TRP A 1 87 ? 3.516 -2.799 -8.945 1.00 89.00 87 TRP A N 1
ATOM 726 C CA . TRP A 1 87 ? 4.314 -2.935 -10.171 1.00 89.00 87 TRP A CA 1
ATOM 727 C C . TRP A 1 87 ? 3.782 -2.122 -11.364 1.00 89.00 87 TRP A C 1
ATOM 729 O O . TRP A 1 87 ? 4.356 -2.154 -12.449 1.00 89.00 87 TRP A O 1
ATOM 739 N N . THR A 1 88 ? 2.686 -1.375 -11.192 1.00 84.81 88 THR A N 1
ATOM 740 C CA . THR A 1 88 ? 2.248 -0.331 -12.145 1.00 84.81 88 THR A CA 1
ATOM 741 C C . THR A 1 88 ? 2.993 0.977 -11.945 1.00 84.81 88 THR A C 1
ATOM 743 O O . THR A 1 88 ? 3.097 1.766 -12.876 1.00 84.81 88 THR A O 1
ATOM 746 N N . HIS A 1 89 ? 3.567 1.185 -10.763 1.00 85.31 89 HIS A N 1
ATOM 747 C CA . HIS A 1 89 ? 4.244 2.432 -10.419 1.00 85.31 89 HIS A CA 1
ATOM 748 C C . HIS A 1 89 ? 5.719 2.230 -10.063 1.00 85.31 89 HIS A C 1
ATOM 750 O O . HIS A 1 89 ? 6.491 3.182 -10.085 1.00 85.31 89 HIS A O 1
ATOM 756 N N . ASN A 1 90 ? 6.131 0.999 -9.755 1.00 87.38 90 ASN A N 1
ATOM 757 C CA . ASN A 1 90 ? 7.490 0.666 -9.347 1.00 87.38 90 ASN A CA 1
ATOM 758 C C . ASN A 1 90 ? 8.104 -0.356 -10.304 1.00 87.38 90 ASN A C 1
ATOM 760 O O . ASN A 1 90 ? 7.404 -1.236 -10.797 1.00 87.38 90 ASN A O 1
ATOM 764 N N . SER A 1 91 ? 9.418 -0.259 -10.532 1.00 84.69 91 SER A N 1
ATOM 765 C CA . SER A 1 91 ? 10.149 -1.154 -11.434 1.00 84.69 91 SER A CA 1
ATOM 766 C C . SER A 1 91 ? 10.629 -2.426 -10.716 1.00 84.69 91 SER A C 1
ATOM 768 O O . SER A 1 91 ? 11.450 -2.336 -9.795 1.00 84.69 91 SER A O 1
ATOM 770 N N . PRO A 1 92 ? 10.205 -3.615 -11.174 1.00 85.06 92 PRO A N 1
ATOM 771 C CA . PRO A 1 92 ? 10.739 -4.906 -10.741 1.00 85.06 92 PRO A CA 1
ATOM 772 C C . PRO A 1 92 ? 12.238 -5.018 -11.020 1.00 85.06 92 PRO A C 1
ATOM 774 O O . PRO A 1 92 ? 13.003 -5.387 -10.134 1.00 85.06 92 PRO A O 1
ATOM 777 N N . ALA A 1 93 ? 12.691 -4.601 -12.207 1.00 83.00 93 ALA A N 1
ATOM 778 C CA . ALA A 1 93 ? 14.113 -4.599 -12.552 1.00 83.00 93 ALA A CA 1
ATOM 779 C C . ALA A 1 93 ? 14.944 -3.757 -11.564 1.00 83.00 93 ALA A C 1
ATOM 781 O O . ALA A 1 93 ? 16.031 -4.163 -11.155 1.00 83.00 93 ALA A O 1
ATOM 782 N N . GLY A 1 94 ? 14.403 -2.621 -11.109 1.00 84.44 94 GLY A N 1
ATOM 783 C CA . GLY A 1 94 ? 15.019 -1.813 -10.056 1.00 84.44 94 GLY A CA 1
ATOM 784 C C . GLY A 1 94 ? 15.075 -2.542 -8.709 1.00 84.44 94 GLY A C 1
ATOM 785 O O . GLY A 1 94 ? 16.143 -2.623 -8.094 1.00 84.44 94 GLY A O 1
ATOM 786 N N . ALA A 1 95 ? 13.947 -3.112 -8.270 1.00 85.81 95 ALA A N 1
ATOM 787 C CA . ALA A 1 95 ? 13.836 -3.828 -6.997 1.00 85.81 95 ALA A CA 1
ATOM 788 C C . ALA A 1 95 ? 14.764 -5.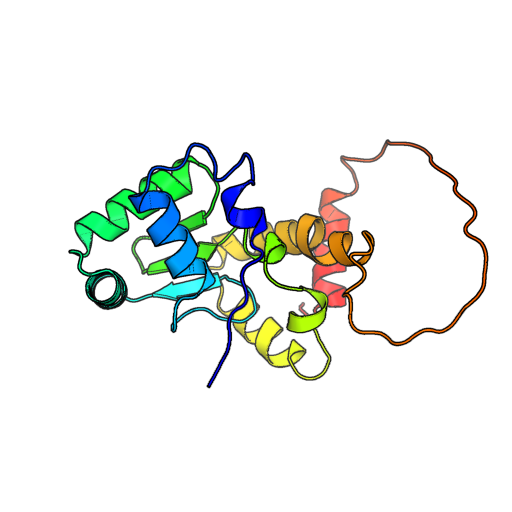056 -6.912 1.00 85.81 95 ALA A C 1
ATOM 790 O O . ALA A 1 95 ? 15.326 -5.323 -5.851 1.00 85.81 95 ALA A O 1
ATOM 791 N N . PHE A 1 96 ? 14.983 -5.754 -8.030 1.00 86.88 96 PHE A N 1
ATOM 792 C CA . PHE A 1 96 ? 15.839 -6.944 -8.118 1.00 86.88 96 PHE A CA 1
ATOM 793 C C . PHE A 1 96 ? 17.213 -6.678 -8.753 1.00 86.88 96 PHE A C 1
ATOM 795 O O . PHE A 1 96 ? 17.925 -7.619 -9.110 1.00 86.88 96 PHE A O 1
ATOM 802 N N . SER A 1 97 ? 17.623 -5.410 -8.852 1.00 87.50 97 SER A N 1
ATOM 803 C CA . SER A 1 97 ? 18.985 -5.040 -9.254 1.00 87.50 97 SER A CA 1
ATOM 804 C C . SER A 1 97 ? 20.035 -5.706 -8.347 1.00 87.50 97 SER A C 1
ATOM 806 O O . SER A 1 97 ? 19.744 -5.957 -7.174 1.00 87.50 97 SER A O 1
ATOM 808 N N . PRO A 1 98 ? 21.280 -5.949 -8.808 1.00 89.88 98 PRO A N 1
ATOM 809 C CA . PRO A 1 98 ? 22.304 -6.630 -8.003 1.00 89.88 98 PRO A CA 1
ATOM 810 C C . PRO A 1 98 ? 22.498 -6.036 -6.600 1.00 89.88 98 PRO A C 1
ATOM 812 O O . PRO A 1 98 ? 22.681 -6.769 -5.632 1.00 89.88 98 PRO A O 1
ATOM 815 N N . LYS A 1 99 ? 22.373 -4.708 -6.475 1.00 91.38 99 LYS A N 1
ATOM 816 C CA . LYS A 1 99 ? 22.482 -3.979 -5.205 1.00 91.38 99 LYS A CA 1
ATOM 817 C C . LYS A 1 99 ? 21.308 -4.228 -4.251 1.00 91.38 99 LYS A C 1
ATOM 819 O O . LYS A 1 99 ? 21.500 -4.219 -3.039 1.00 91.38 99 LYS A O 1
ATOM 824 N N . LEU A 1 100 ? 20.093 -4.392 -4.774 1.00 89.81 100 LEU A N 1
ATOM 825 C CA . LEU A 1 100 ? 18.867 -4.484 -3.973 1.00 89.81 100 LEU A CA 1
ATOM 826 C C . LEU A 1 100 ? 18.325 -5.911 -3.849 1.00 89.81 100 LEU A C 1
ATOM 828 O O . LEU A 1 100 ? 17.524 -6.167 -2.952 1.00 89.81 100 LEU A O 1
ATOM 832 N N . ARG A 1 101 ? 18.815 -6.850 -4.667 1.00 89.75 101 ARG A N 1
ATOM 833 C CA . ARG A 1 101 ? 18.346 -8.239 -4.735 1.00 89.75 101 ARG A CA 1
ATOM 834 C C . ARG A 1 101 ? 18.306 -8.921 -3.374 1.00 89.75 101 ARG A C 1
ATOM 836 O O . ARG A 1 101 ? 17.282 -9.483 -3.011 1.00 89.75 101 ARG A O 1
ATOM 843 N N . GLN A 1 102 ? 19.377 -8.816 -2.585 1.00 91.69 102 GLN A N 1
ATOM 844 C CA . GLN A 1 102 ? 19.418 -9.440 -1.260 1.00 91.69 102 GLN A CA 1
ATOM 845 C C . GLN A 1 102 ? 18.333 -8.875 -0.327 1.00 91.69 102 GLN A C 1
ATOM 847 O O . GLN A 1 102 ? 17.717 -9.620 0.431 1.00 91.69 102 GLN A O 1
ATOM 852 N N . ASN A 1 103 ? 18.077 -7.566 -0.389 1.00 93.25 103 ASN A N 1
ATOM 853 C CA . ASN A 1 103 ? 17.023 -6.929 0.397 1.00 93.25 103 ASN A CA 1
ATOM 854 C C . ASN A 1 103 ? 15.628 -7.341 -0.100 1.00 93.25 103 ASN A C 1
ATOM 856 O O . ASN A 1 103 ? 14.753 -7.622 0.712 1.00 93.25 103 ASN A O 1
ATOM 860 N N . ALA A 1 104 ? 15.431 -7.438 -1.417 1.00 93.62 104 ALA A N 1
ATOM 861 C CA . ALA A 1 104 ? 14.179 -7.910 -1.997 1.00 93.62 104 ALA A CA 1
ATOM 862 C C . ALA A 1 104 ? 13.874 -9.352 -1.559 1.00 93.62 104 ALA A C 1
ATOM 864 O O . ALA A 1 104 ? 12.780 -9.612 -1.067 1.00 93.62 104 ALA A O 1
ATOM 865 N N . CYS A 1 105 ? 14.852 -10.264 -1.625 1.00 92.25 105 CYS A N 1
ATOM 866 C CA . CYS A 1 105 ? 14.682 -11.643 -1.159 1.00 92.25 105 CYS A CA 1
ATOM 867 C C . CYS A 1 105 ? 14.341 -11.705 0.339 1.00 92.25 105 CYS A C 1
ATOM 869 O O . CYS A 1 105 ? 13.423 -12.428 0.720 1.00 92.25 105 CYS A O 1
ATOM 871 N N . LYS A 1 106 ? 15.006 -10.903 1.186 1.00 96.12 106 LYS A N 1
ATOM 872 C CA . LYS A 1 106 ? 14.669 -10.798 2.620 1.00 96.12 106 LYS A CA 1
ATOM 873 C C . LYS A 1 106 ? 13.229 -10.330 2.845 1.00 96.12 106 LYS A C 1
ATOM 875 O O . LYS A 1 106 ? 12.537 -10.870 3.699 1.00 96.12 106 LYS A O 1
ATOM 880 N N . GLN A 1 107 ? 12.766 -9.346 2.076 1.00 96.94 107 GLN A N 1
ATOM 881 C CA . GLN A 1 107 ? 11.394 -8.847 2.186 1.00 96.94 107 GLN A CA 1
ATOM 882 C C . GLN A 1 107 ? 10.371 -9.891 1.726 1.00 96.94 107 GLN A C 1
ATOM 884 O O . GLN A 1 107 ? 9.354 -10.051 2.387 1.00 96.94 107 GLN A O 1
ATOM 889 N N . ILE A 1 108 ? 10.661 -10.653 0.664 1.00 95.50 108 ILE A N 1
ATOM 890 C CA . ILE A 1 108 ? 9.800 -11.757 0.203 1.00 95.50 108 ILE A CA 1
ATOM 891 C C . ILE A 1 108 ? 9.707 -12.855 1.267 1.00 95.50 108 ILE A C 1
ATOM 893 O O . ILE A 1 108 ? 8.625 -13.368 1.535 1.00 95.50 108 ILE A O 1
ATOM 897 N N . GLN A 1 109 ? 10.824 -13.190 1.916 1.00 94.62 109 GLN A N 1
ATOM 898 C CA . GLN A 1 109 ? 10.846 -14.162 3.013 1.00 94.62 109 GLN A CA 1
ATOM 899 C C . GLN A 1 109 ? 10.028 -13.709 4.229 1.00 94.62 109 GLN A C 1
ATOM 901 O O . GLN A 1 109 ? 9.562 -14.556 4.984 1.00 94.62 109 GLN A O 1
ATOM 906 N N . ALA A 1 110 ? 9.839 -12.402 4.422 1.00 96.19 110 ALA A N 1
ATOM 907 C CA . ALA A 1 110 ? 9.043 -11.864 5.520 1.00 96.19 110 ALA A CA 1
ATOM 908 C C . ALA A 1 110 ? 7.529 -11.886 5.246 1.00 96.19 110 ALA A C 1
ATOM 910 O O . ALA A 1 110 ? 6.759 -11.805 6.197 1.00 96.19 110 ALA A O 1
ATOM 911 N N . ILE A 1 111 ? 7.098 -12.011 3.983 1.00 96.56 111 ILE A N 1
ATOM 912 C CA . ILE A 1 111 ? 5.675 -12.045 3.604 1.00 96.56 111 ILE A CA 1
ATOM 913 C C . ILE A 1 111 ? 4.952 -13.175 4.367 1.00 96.56 111 ILE A C 1
ATOM 915 O O . ILE A 1 111 ? 5.537 -14.262 4.504 1.00 96.56 111 ILE A O 1
ATOM 919 N N . PRO A 1 112 ? 3.692 -12.967 4.811 1.00 97.00 112 PRO A N 1
ATOM 920 C CA . PRO A 1 112 ? 2.842 -14.028 5.346 1.00 97.00 112 PRO A CA 1
ATOM 921 C C . PRO A 1 112 ? 2.838 -15.261 4.442 1.00 97.00 112 PRO A C 1
ATOM 923 O O . PRO A 1 112 ? 2.696 -15.156 3.223 1.00 97.00 112 PRO A O 1
ATOM 926 N N . THR A 1 113 ? 3.052 -16.440 5.022 1.00 94.69 113 THR A N 1
ATOM 927 C CA . THR A 1 113 ? 3.289 -17.673 4.256 1.00 94.69 113 THR A CA 1
ATOM 928 C C . THR A 1 113 ? 2.155 -17.980 3.276 1.00 94.69 113 THR A C 1
ATOM 930 O O . THR A 1 113 ? 2.420 -18.384 2.149 1.00 94.69 113 THR A O 1
ATOM 933 N N . ASP A 1 114 ? 0.912 -17.705 3.668 1.00 95.25 114 ASP A N 1
ATOM 934 C CA . ASP A 1 114 ? -0.311 -17.885 2.879 1.00 95.25 114 ASP A CA 1
ATOM 935 C C . ASP A 1 114 ? -0.469 -16.879 1.717 1.00 95.25 114 ASP A C 1
ATOM 937 O O . ASP A 1 114 ? -1.404 -16.978 0.921 1.00 95.25 114 ASP A O 1
ATOM 941 N N . TRP A 1 115 ? 0.413 -15.879 1.610 1.00 96.81 115 TRP A N 1
ATOM 942 C CA . TRP A 1 115 ? 0.415 -14.886 0.526 1.00 96.81 115 TRP A CA 1
ATOM 943 C C . TRP A 1 115 ? 1.552 -15.119 -0.467 1.00 96.81 115 TRP A C 1
ATOM 945 O O . TRP A 1 115 ? 1.506 -14.589 -1.575 1.00 96.81 115 TRP A O 1
ATOM 955 N N . ARG A 1 116 ? 2.585 -15.883 -0.088 1.00 93.31 116 ARG A N 1
ATOM 956 C CA . ARG A 1 116 ? 3.840 -15.974 -0.851 1.00 93.31 116 ARG A CA 1
ATOM 957 C C . ARG A 1 116 ? 3.644 -16.517 -2.257 1.00 93.31 116 ARG A C 1
ATOM 959 O O . ARG A 1 116 ? 4.140 -15.901 -3.194 1.00 93.31 116 ARG A O 1
ATOM 966 N N . ASP A 1 117 ? 2.924 -17.623 -2.410 1.00 91.75 117 ASP A N 1
ATOM 967 C CA . ASP A 1 117 ? 2.736 -18.247 -3.725 1.00 91.75 117 ASP A CA 1
ATOM 968 C C . ASP A 1 117 ? 1.959 -17.326 -4.670 1.00 91.75 117 ASP A C 1
ATOM 970 O O . ASP A 1 117 ? 2.353 -17.119 -5.818 1.00 91.75 117 ASP A O 1
ATOM 974 N N . GLU A 1 118 ? 0.906 -16.690 -4.154 1.00 93.56 118 GLU A N 1
ATOM 975 C CA . GLU A 1 118 ? 0.121 -15.707 -4.900 1.00 93.56 118 GLU A CA 1
ATOM 976 C C . GLU A 1 118 ? 0.969 -14.486 -5.293 1.00 93.56 118 GLU A C 1
ATOM 978 O O . GLU A 1 118 ? 0.917 -14.012 -6.431 1.00 93.56 118 GLU A O 1
ATOM 983 N N . TYR A 1 119 ? 1.789 -13.990 -4.366 1.00 94.50 119 TYR A N 1
ATOM 984 C CA . TYR A 1 119 ? 2.694 -12.874 -4.610 1.00 94.50 119 TYR A CA 1
ATOM 985 C C . TYR A 1 119 ? 3.745 -13.207 -5.677 1.00 94.50 119 TYR A C 1
ATOM 987 O O . TYR A 1 119 ? 3.994 -12.394 -6.571 1.00 94.50 119 TYR A O 1
ATOM 995 N N . LEU A 1 120 ? 4.347 -14.398 -5.620 1.00 91.25 120 LEU A N 1
ATOM 996 C CA . LEU A 1 120 ? 5.336 -14.844 -6.603 1.00 91.25 120 LEU A CA 1
ATOM 997 C C . LEU A 1 120 ? 4.726 -14.960 -8.003 1.00 91.25 120 LEU A C 1
ATOM 999 O O . LEU A 1 120 ? 5.353 -14.534 -8.975 1.00 91.25 120 LEU A O 1
ATOM 1003 N N . GLU A 1 121 ? 3.495 -15.459 -8.114 1.00 88.62 121 GLU A N 1
ATOM 1004 C CA . GLU A 1 121 ? 2.793 -15.514 -9.397 1.00 88.62 121 GLU A CA 1
ATOM 1005 C C . GLU A 1 121 ? 2.464 -14.109 -9.923 1.00 88.62 121 GLU A C 1
ATOM 1007 O O . GLU A 1 121 ? 2.718 -13.805 -11.090 1.00 88.62 121 GLU A O 1
ATOM 1012 N N . SER A 1 122 ? 2.001 -13.200 -9.060 1.00 87.31 122 SER A N 1
ATOM 1013 C CA . SER A 1 122 ? 1.786 -11.799 -9.441 1.00 87.31 122 SER A CA 1
ATOM 1014 C C . SER A 1 122 ? 3.075 -11.121 -9.915 1.00 87.31 122 SER A C 1
ATOM 1016 O O . SER A 1 122 ? 3.051 -10.382 -10.905 1.00 87.31 122 SER A O 1
ATOM 1018 N N . LEU A 1 123 ? 4.206 -11.374 -9.251 1.00 87.06 123 LEU A N 1
ATOM 1019 C CA . LEU A 1 123 ? 5.509 -10.855 -9.660 1.00 87.06 123 LEU A CA 1
ATOM 1020 C C . LEU A 1 123 ? 5.927 -11.416 -11.026 1.00 87.06 123 LEU A C 1
ATOM 1022 O O . LEU A 1 123 ? 6.476 -10.680 -11.844 1.00 87.06 123 LEU A O 1
ATOM 1026 N N . ARG A 1 124 ? 5.638 -12.690 -11.306 1.00 83.94 124 ARG A N 1
ATOM 1027 C CA . ARG A 1 124 ? 5.917 -13.317 -12.602 1.00 83.94 124 ARG A CA 1
ATOM 1028 C C . ARG A 1 124 ? 5.104 -12.671 -13.727 1.00 83.94 124 ARG A C 1
ATOM 1030 O O . ARG A 1 124 ? 5.687 -12.279 -14.734 1.00 83.94 124 ARG A O 1
ATOM 1037 N N . VAL A 1 125 ? 3.788 -12.538 -13.541 1.00 79.94 125 VAL A N 1
ATOM 1038 C CA . VAL A 1 125 ? 2.852 -12.044 -14.570 1.00 79.94 125 VAL A CA 1
ATOM 1039 C C . VAL A 1 125 ? 2.964 -10.537 -14.780 1.00 79.94 125 VAL A C 1
ATOM 1041 O O . VAL A 1 125 ? 2.961 -10.066 -15.909 1.00 79.94 125 VAL A O 1
ATOM 1044 N N . HIS A 1 126 ? 3.049 -9.752 -13.707 1.00 73.81 126 HIS A N 1
ATOM 1045 C CA . HIS A 1 126 ? 2.980 -8.290 -13.799 1.00 73.81 126 HIS A CA 1
ATOM 1046 C C . HIS A 1 126 ? 4.315 -7.602 -13.549 1.00 73.81 126 HIS A C 1
ATOM 1048 O O . HIS A 1 126 ? 4.490 -6.454 -13.950 1.00 73.81 126 HIS A O 1
ATOM 1054 N N . GLY A 1 127 ? 5.245 -8.272 -12.871 1.00 67.62 127 GLY A N 1
ATOM 1055 C CA . GLY A 1 127 ? 6.553 -7.712 -12.579 1.00 67.62 127 GLY A CA 1
ATOM 1056 C C . GLY A 1 127 ? 7.568 -8.003 -13.687 1.00 67.62 127 GLY A C 1
ATOM 1057 O O . GLY A 1 127 ? 8.161 -7.102 -14.273 1.00 67.62 127 GLY A O 1
ATOM 1058 N N . LEU A 1 128 ? 7.779 -9.274 -14.005 1.00 60.66 128 LEU A N 1
ATOM 1059 C CA . LEU A 1 128 ? 8.840 -9.664 -14.935 1.00 60.66 128 LEU A CA 1
ATOM 1060 C C . LEU A 1 128 ? 8.439 -9.488 -16.407 1.00 60.66 128 LEU A C 1
ATOM 1062 O O . LEU A 1 128 ? 9.278 -9.094 -17.211 1.00 60.66 128 LEU A O 1
ATOM 1066 N N . ASP A 1 129 ? 7.162 -9.679 -16.751 1.00 49.28 129 ASP A N 1
ATOM 1067 C CA . ASP A 1 129 ? 6.672 -9.496 -18.128 1.00 49.28 129 ASP A CA 1
ATOM 1068 C C . ASP A 1 129 ? 6.686 -8.021 -18.578 1.00 49.28 129 ASP A C 1
ATOM 1070 O O . ASP A 1 129 ? 6.925 -7.699 -19.740 1.00 49.28 129 ASP A O 1
ATOM 1074 N N . ARG A 1 130 ? 6.543 -7.079 -17.633 1.00 45.97 130 ARG A N 1
ATOM 1075 C CA . ARG A 1 130 ? 6.618 -5.636 -17.921 1.00 45.97 130 ARG A CA 1
ATOM 1076 C C . ARG A 1 130 ? 8.007 -5.140 -18.312 1.00 45.97 130 ARG A C 1
ATOM 1078 O O . ARG A 1 130 ? 8.115 -4.054 -18.867 1.00 45.97 130 ARG A O 1
ATOM 1085 N N . VAL A 1 131 ? 9.057 -5.923 -18.066 1.00 45.94 131 VAL A N 1
ATOM 1086 C CA . VAL A 1 131 ? 10.414 -5.606 -18.543 1.00 45.94 131 VAL A CA 1
ATOM 1087 C C . VAL A 1 131 ? 10.510 -5.794 -20.069 1.00 45.94 131 VAL A C 1
ATOM 1089 O O . VAL A 1 131 ? 11.379 -5.205 -20.706 1.00 45.94 131 VAL A O 1
ATOM 1092 N N . SER A 1 132 ? 9.577 -6.550 -20.663 1.00 37.06 132 SER A N 1
ATOM 1093 C CA . SER A 1 132 ? 9.466 -6.805 -22.105 1.00 37.06 132 SER A CA 1
ATOM 1094 C C . SER A 1 132 ? 8.666 -5.731 -22.855 1.00 37.06 132 SER A C 1
ATOM 1096 O O . SER A 1 132 ? 8.812 -5.586 -24.067 1.00 37.06 132 SER A O 1
ATOM 1098 N N . ILE A 1 133 ? 7.825 -4.960 -22.156 1.00 35.69 133 ILE A N 1
ATOM 1099 C CA . ILE A 1 133 ? 7.045 -3.862 -22.740 1.00 35.69 133 ILE A CA 1
ATOM 1100 C C . ILE A 1 133 ? 7.823 -2.575 -22.485 1.00 35.69 133 ILE A C 1
ATOM 1102 O O . ILE A 1 133 ? 7.748 -1.973 -21.414 1.00 35.69 133 ILE A O 1
ATOM 1106 N N . GLY A 1 134 ? 8.647 -2.213 -23.466 1.00 31.25 134 GLY A N 1
ATOM 1107 C CA . GLY A 1 134 ? 9.573 -1.092 -23.399 1.00 31.25 134 GLY A CA 1
ATOM 1108 C C . GLY A 1 134 ? 8.874 0.237 -23.133 1.00 31.25 134 GLY A C 1
ATOM 1109 O O . GLY A 1 134 ? 8.508 0.951 -24.060 1.00 31.25 134 GLY A O 1
ATOM 1110 N N . TYR A 1 135 ? 8.767 0.622 -21.865 1.00 30.52 135 TYR A N 1
ATOM 1111 C CA . TYR A 1 135 ? 8.707 2.033 -21.528 1.00 30.52 135 TYR A CA 1
ATOM 1112 C C . TYR A 1 135 ? 10.126 2.584 -21.623 1.00 30.52 135 TYR A C 1
ATOM 1114 O O . TYR A 1 135 ? 10.956 2.391 -20.733 1.00 30.52 135 TYR A O 1
ATOM 1122 N N . GLN A 1 136 ? 10.399 3.261 -22.738 1.00 27.06 136 GLN A N 1
ATOM 1123 C CA . GLN A 1 136 ? 11.530 4.170 -22.849 1.00 27.06 136 GLN A CA 1
ATOM 1124 C C . GLN A 1 136 ? 11.402 5.201 -21.727 1.00 27.06 136 GLN A C 1
ATOM 1126 O O . GLN A 1 136 ? 10.490 6.027 -21.726 1.00 27.06 136 GLN A O 1
ATOM 1131 N N . SER A 1 137 ? 12.307 5.144 -20.754 1.00 32.69 137 SER A N 1
ATOM 1132 C CA . SER A 1 137 ? 12.515 6.291 -19.879 1.00 32.69 137 SER A CA 1
ATOM 1133 C C . SER A 1 137 ? 13.074 7.420 -20.747 1.00 32.69 137 SER A C 1
ATOM 1135 O O . SER A 1 137 ? 14.064 7.192 -21.445 1.00 32.69 137 SER A O 1
ATOM 1137 N N . PRO A 1 138 ? 12.485 8.626 -20.746 1.00 34.56 138 PRO A N 1
ATOM 1138 C CA . PRO A 1 138 ? 13.032 9.751 -21.483 1.00 34.56 138 PRO A CA 1
ATOM 1139 C C . PRO A 1 138 ? 14.177 10.356 -20.667 1.00 34.56 138 PRO A C 1
ATOM 1141 O O . PRO A 1 138 ? 14.050 11.452 -20.151 1.00 34.56 138 PRO A O 1
ATOM 1144 N N . ILE A 1 139 ? 15.263 9.605 -20.497 1.00 35.78 139 ILE A N 1
ATOM 1145 C CA . ILE A 1 139 ? 16.630 10.065 -20.228 1.00 35.78 139 ILE A CA 1
ATOM 1146 C C . ILE A 1 139 ? 17.494 8.927 -20.766 1.00 35.78 139 ILE A C 1
ATOM 1148 O O . ILE A 1 139 ? 17.867 8.012 -20.051 1.00 35.78 139 ILE A O 1
ATOM 1152 N N . ASP A 1 140 ? 17.717 8.937 -22.073 1.00 33.50 140 ASP A N 1
ATOM 1153 C CA . ASP A 1 140 ? 18.970 8.457 -22.634 1.00 33.50 140 ASP A CA 1
ATOM 1154 C C . ASP A 1 140 ? 19.197 9.204 -23.945 1.00 33.50 140 ASP A C 1
ATOM 1156 O O . ASP A 1 140 ? 18.451 9.115 -24.919 1.00 33.50 140 ASP A O 1
ATOM 1160 N N . THR A 1 141 ? 20.208 10.058 -23.885 1.00 37.06 141 THR A N 1
ATOM 1161 C CA . THR A 1 141 ? 20.776 10.862 -24.958 1.00 37.06 141 THR A CA 1
ATOM 1162 C C . THR A 1 141 ? 20.826 10.116 -26.289 1.00 37.06 141 THR A C 1
ATOM 1164 O O . THR A 1 141 ? 21.449 9.062 -26.391 1.00 37.06 141 THR A O 1
ATOM 1167 N N . LEU A 1 142 ? 20.216 10.735 -27.304 1.00 37.03 142 LEU A N 1
ATOM 1168 C CA . LEU A 1 142 ? 20.520 10.640 -28.734 1.00 37.03 142 LEU A CA 1
ATOM 1169 C C . LEU A 1 142 ? 21.624 9.632 -29.096 1.00 37.03 142 LEU A C 1
ATOM 1171 O O . LEU A 1 142 ? 22.810 9.964 -29.063 1.00 37.03 142 LEU A O 1
ATOM 1175 N N . ARG A 1 143 ? 21.235 8.440 -29.552 1.00 28.64 143 ARG A N 1
ATOM 1176 C CA . ARG A 1 143 ? 22.054 7.644 -30.475 1.00 28.64 143 ARG A CA 1
ATOM 1177 C C . ARG A 1 143 ? 21.150 7.061 -31.563 1.00 28.64 143 ARG A C 1
ATOM 1179 O O . ARG A 1 143 ? 20.197 6.361 -31.225 1.00 28.64 143 ARG A O 1
ATOM 1186 N N . PRO A 1 144 ? 21.381 7.382 -32.847 1.00 32.84 144 PRO A N 1
ATOM 1187 C CA . PRO A 1 144 ? 20.522 6.920 -33.923 1.00 32.84 144 PRO A CA 1
ATOM 1188 C C . PRO A 1 144 ? 20.921 5.515 -34.398 1.00 32.84 144 PRO A C 1
ATOM 1190 O O . PRO A 1 144 ? 22.090 5.138 -34.334 1.00 32.84 144 PRO A O 1
ATOM 1193 N N . ASN A 1 145 ? 19.924 4.835 -34.973 1.00 26.78 145 ASN A N 1
ATOM 1194 C CA . ASN A 1 145 ? 19.981 3.671 -35.869 1.00 26.78 145 ASN A CA 1
ATOM 1195 C C . ASN A 1 145 ? 19.972 2.275 -35.210 1.00 26.78 145 ASN A C 1
ATOM 1197 O O . ASN A 1 145 ? 21.001 1.780 -34.764 1.00 26.78 145 ASN A O 1
ATOM 1201 N N . SER A 1 146 ? 18.869 1.521 -35.337 1.00 26.52 146 SER A N 1
ATOM 1202 C CA . SER A 1 146 ? 18.552 0.736 -36.556 1.00 26.52 146 SER A CA 1
ATOM 1203 C C . SER A 1 146 ? 17.345 -0.206 -36.344 1.00 26.52 146 SER A C 1
ATOM 1205 O O . SER A 1 146 ? 17.349 -1.024 -35.433 1.00 26.52 146 SER A O 1
ATOM 1207 N N . SER A 1 147 ? 16.342 -0.065 -37.221 1.00 25.48 147 SER A N 1
ATOM 1208 C CA . SER A 1 147 ? 15.327 -1.033 -37.706 1.00 25.48 147 SER A CA 1
ATOM 1209 C C . SER A 1 147 ? 14.722 -2.095 -36.766 1.00 25.48 147 SER A C 1
ATOM 1211 O O . SER A 1 147 ? 15.346 -3.103 -36.442 1.00 25.48 147 SER A O 1
ATOM 1213 N N . CYS A 1 148 ? 13.422 -1.948 -36.494 1.00 23.02 148 CYS A N 1
ATOM 1214 C CA . CYS A 1 148 ? 12.531 -2.991 -35.989 1.00 23.02 148 CYS A CA 1
ATOM 1215 C C . CYS A 1 148 ? 12.052 -3.933 -37.114 1.00 23.02 148 CYS A C 1
ATOM 1217 O O . CYS A 1 148 ? 11.666 -3.481 -38.191 1.00 23.02 148 CYS A O 1
ATOM 1219 N N . ILE A 1 149 ? 12.007 -5.239 -36.834 1.00 24.05 149 ILE 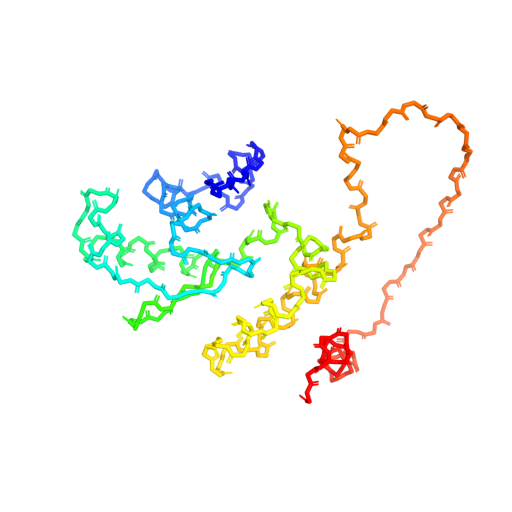A N 1
ATOM 1220 C CA . ILE A 1 149 ? 11.147 -6.199 -37.540 1.00 24.05 149 ILE A CA 1
ATOM 1221 C C . ILE A 1 149 ? 10.158 -6.754 -36.511 1.00 24.05 149 ILE A C 1
ATOM 1223 O O . ILE A 1 149 ? 10.554 -7.303 -35.485 1.00 24.05 149 ILE A O 1
ATOM 1227 N N . TYR A 1 150 ? 8.871 -6.564 -36.797 1.00 24.58 150 TYR A N 1
ATOM 1228 C CA . TYR A 1 150 ? 7.741 -7.188 -36.111 1.00 24.58 150 TYR A CA 1
ATOM 1229 C C . TYR A 1 150 ? 7.647 -8.668 -36.487 1.00 24.58 150 TYR A C 1
ATOM 1231 O O . TYR A 1 150 ? 7.809 -9.004 -37.657 1.00 24.58 150 TYR A O 1
ATOM 1239 N N . ASN A 1 151 ? 7.251 -9.520 -35.539 1.00 25.19 151 ASN A N 1
ATOM 1240 C CA . ASN A 1 151 ? 6.326 -10.607 -35.854 1.00 25.19 151 ASN A CA 1
ATOM 1241 C C . ASN A 1 151 ? 5.526 -11.046 -34.621 1.00 25.19 151 ASN A C 1
ATOM 1243 O O . ASN A 1 151 ? 6.079 -11.416 -33.589 1.00 25.19 151 ASN A O 1
ATOM 1247 N N . ASN A 1 152 ? 4.204 -10.996 -34.778 1.00 37.78 152 ASN A N 1
ATOM 1248 C CA . ASN A 1 152 ? 3.213 -11.607 -33.900 1.00 37.78 152 ASN A CA 1
ATOM 1249 C C . ASN A 1 152 ? 3.198 -13.124 -34.132 1.00 37.78 152 ASN A C 1
ATOM 1251 O O . ASN A 1 152 ? 3.391 -13.541 -35.272 1.00 37.78 152 ASN A O 1
ATOM 1255 N N . ASN A 1 153 ? 2.899 -13.924 -33.099 1.00 26.86 153 ASN A N 1
ATOM 1256 C CA . ASN A 1 153 ? 1.809 -14.911 -33.152 1.00 26.86 153 ASN A CA 1
ATOM 1257 C C . ASN A 1 153 ? 1.676 -15.785 -31.889 1.00 26.86 153 ASN A C 1
ATOM 1259 O O . ASN A 1 153 ? 2.636 -16.374 -31.407 1.00 26.86 153 ASN A O 1
ATOM 1263 N N . ALA A 1 154 ? 0.399 -15.946 -31.523 1.00 27.91 154 ALA A N 1
ATOM 1264 C CA . ALA A 1 154 ? -0.286 -17.171 -31.108 1.00 27.91 154 ALA A CA 1
ATOM 1265 C C . ALA A 1 154 ? -0.197 -17.681 -29.654 1.00 27.91 154 ALA A C 1
ATOM 1267 O O . ALA A 1 154 ? 0.785 -18.243 -29.179 1.00 27.91 154 ALA A O 1
ATOM 1268 N N . SER A 1 155 ? -1.369 -17.579 -29.028 1.00 36.69 155 SER A N 1
ATOM 1269 C CA . SER A 1 155 ? -1.915 -18.313 -27.891 1.00 36.69 155 SER A CA 1
ATOM 1270 C C . SER A 1 155 ? -1.856 -19.840 -28.055 1.00 36.69 155 SER A C 1
ATOM 1272 O O . SER A 1 155 ? -2.224 -20.338 -29.116 1.00 36.69 155 SER A O 1
ATOM 1274 N N . ASN A 1 156 ? -1.487 -20.564 -26.986 1.00 31.17 156 ASN A N 1
ATOM 1275 C CA . ASN A 1 156 ? -2.133 -21.793 -26.465 1.00 31.17 156 ASN A CA 1
ATOM 1276 C C . ASN A 1 156 ? -1.158 -22.625 -25.610 1.00 31.17 156 ASN A C 1
ATOM 1278 O O . ASN A 1 156 ? -0.362 -23.364 -26.176 1.00 31.17 156 ASN A O 1
ATOM 1282 N N . SER A 1 157 ? -1.261 -22.567 -24.270 1.00 30.59 157 SER A N 1
ATOM 1283 C CA . SER A 1 157 ? -0.687 -23.584 -23.345 1.00 30.59 157 SER A CA 1
ATOM 1284 C C . SER A 1 157 ? -0.958 -23.288 -21.852 1.00 30.59 157 SER A C 1
ATOM 1286 O O . SER A 1 157 ? -0.080 -23.443 -21.004 1.00 30.59 157 SER A O 1
ATOM 1288 N N . ALA A 1 158 ? -2.153 -22.811 -21.489 1.00 34.16 158 ALA A N 1
ATOM 1289 C CA . ALA A 1 158 ? -2.380 -22.184 -20.178 1.00 34.16 158 ALA A CA 1
ATOM 1290 C C . ALA A 1 158 ? -2.434 -23.135 -18.958 1.00 34.16 158 ALA A C 1
ATOM 1292 O O . ALA A 1 158 ? -2.421 -22.642 -17.832 1.00 34.16 158 ALA A O 1
ATOM 1293 N N . ASN A 1 159 ? -2.475 -24.466 -19.128 1.00 33.09 159 ASN A N 1
ATOM 1294 C CA . ASN A 1 159 ? -2.736 -25.379 -17.999 1.00 33.09 159 ASN A CA 1
ATOM 1295 C C . ASN A 1 159 ? -1.567 -26.283 -17.562 1.00 33.09 159 ASN A C 1
ATOM 1297 O O . ASN A 1 159 ? -1.566 -26.729 -16.420 1.00 33.09 159 ASN A O 1
ATOM 1301 N N . GLU A 1 160 ? -0.525 -26.472 -18.377 1.00 31.14 160 GLU A N 1
ATOM 1302 C CA . GLU A 1 160 ? 0.726 -27.139 -17.943 1.00 31.14 160 GLU A CA 1
ATOM 1303 C C . GLU A 1 160 ? 1.765 -26.148 -17.382 1.00 31.14 160 GLU A C 1
ATOM 1305 O O . GLU A 1 160 ? 2.708 -26.527 -16.691 1.00 31.14 160 GLU A O 1
ATOM 1310 N N . GLN A 1 161 ? 1.567 -24.845 -17.606 1.00 36.56 161 GLN A N 1
ATOM 1311 C CA . GLN A 1 161 ? 2.514 -23.789 -17.229 1.00 36.56 161 GLN A CA 1
ATOM 1312 C C . GLN A 1 161 ? 2.423 -23.337 -15.760 1.00 36.56 161 GLN A C 1
ATOM 1314 O O . GLN A 1 161 ? 3.347 -22.684 -15.271 1.00 36.56 161 GLN A O 1
ATOM 1319 N N . ARG A 1 162 ? 1.356 -23.703 -15.032 1.00 36.28 162 ARG A N 1
ATOM 1320 C CA . ARG A 1 162 ? 1.142 -23.300 -13.625 1.00 36.28 162 ARG A CA 1
ATOM 1321 C C . ARG A 1 162 ? 2.149 -23.926 -12.653 1.00 36.28 162 ARG A C 1
ATOM 1323 O O . ARG A 1 162 ? 2.642 -23.231 -11.773 1.00 36.28 162 ARG A O 1
ATOM 1330 N N . GLY A 1 163 ? 2.499 -25.203 -12.831 1.00 34.19 163 GLY A N 1
ATOM 1331 C CA . GLY A 1 163 ? 3.494 -25.885 -11.985 1.00 34.19 163 GLY A CA 1
ATOM 1332 C C . GLY A 1 163 ? 4.939 -25.481 -12.304 1.00 34.19 163 GLY A C 1
ATOM 1333 O O . GLY A 1 163 ? 5.756 -25.299 -11.404 1.00 34.19 163 GLY A O 1
ATOM 1334 N N . ALA A 1 164 ? 5.246 -25.265 -13.586 1.00 41.50 164 ALA A N 1
ATOM 1335 C CA . ALA A 1 164 ? 6.580 -24.875 -14.048 1.00 41.50 164 ALA A CA 1
ATOM 1336 C C . ALA A 1 164 ? 6.915 -23.394 -13.768 1.00 41.50 164 ALA A C 1
ATOM 1338 O O . ALA A 1 164 ? 8.080 -23.040 -13.574 1.00 41.50 164 ALA A O 1
ATOM 13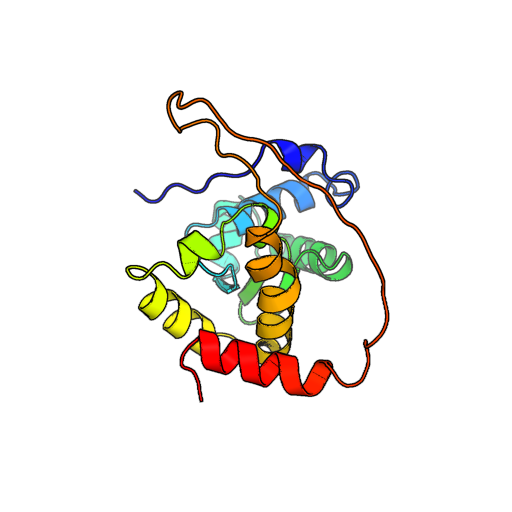39 N N . GLY A 1 165 ? 5.902 -22.520 -13.718 1.00 40.09 165 GLY A N 1
ATOM 1340 C CA . GLY A 1 165 ? 6.071 -21.083 -13.481 1.00 40.09 165 GLY A CA 1
ATOM 1341 C C . GLY A 1 165 ? 6.570 -20.740 -12.075 1.00 40.09 165 GLY A C 1
ATOM 1342 O O . GLY A 1 165 ? 7.450 -19.888 -11.932 1.00 40.09 165 GLY A O 1
ATOM 1343 N N . LEU A 1 166 ? 6.072 -21.446 -11.053 1.00 42.88 166 LEU A N 1
ATOM 1344 C CA . LEU A 1 166 ? 6.479 -21.256 -9.657 1.00 42.88 166 LEU A CA 1
ATOM 1345 C C . LEU A 1 166 ? 7.946 -21.673 -9.438 1.00 42.88 166 LEU A C 1
ATOM 1347 O O . LEU A 1 166 ? 8.702 -20.964 -8.775 1.00 42.88 166 LEU A O 1
ATOM 1351 N N . ALA A 1 167 ? 8.372 -22.776 -10.063 1.00 45.91 167 ALA A N 1
ATOM 1352 C CA . ALA A 1 167 ? 9.753 -23.259 -10.011 1.00 45.91 167 ALA A CA 1
ATOM 1353 C C . ALA A 1 167 ? 10.741 -22.265 -10.653 1.00 45.91 167 ALA A C 1
ATOM 1355 O O . ALA A 1 167 ? 11.780 -21.961 -10.072 1.00 45.91 167 ALA A O 1
ATOM 1356 N N . LYS A 1 168 ? 10.381 -21.674 -11.799 1.00 43.44 168 LYS A N 1
ATOM 1357 C CA . LYS A 1 168 ? 11.225 -20.696 -12.506 1.00 43.44 168 LYS A CA 1
ATOM 1358 C C . LYS A 1 168 ? 11.354 -19.362 -11.758 1.00 43.44 168 LYS A C 1
ATOM 1360 O O . LYS A 1 168 ? 12.416 -18.744 -11.770 1.00 43.44 168 LYS A O 1
ATOM 1365 N N . ALA A 1 169 ? 10.297 -18.912 -11.077 1.00 47.44 169 ALA A N 1
ATOM 1366 C CA . ALA A 1 169 ? 10.354 -17.718 -10.229 1.00 47.44 169 ALA A CA 1
ATOM 1367 C C . ALA A 1 169 ? 11.262 -17.930 -9.004 1.00 47.44 169 ALA A C 1
ATOM 1369 O O . ALA A 1 169 ? 12.060 -17.051 -8.670 1.00 47.44 169 ALA A O 1
ATOM 1370 N N . LYS A 1 170 ? 11.195 -19.113 -8.380 1.00 49.72 170 LYS A N 1
ATOM 1371 C CA . LYS A 1 170 ? 12.095 -19.512 -7.288 1.00 49.72 170 LYS A CA 1
ATOM 1372 C C . LYS A 1 170 ? 13.559 -19.575 -7.731 1.00 49.72 170 LYS A C 1
ATOM 1374 O O . LYS A 1 170 ? 14.421 -19.024 -7.049 1.00 49.72 170 LYS A O 1
ATOM 1379 N N . GLU A 1 171 ? 13.820 -20.135 -8.911 1.00 46.91 171 GLU A N 1
ATOM 1380 C CA . GLU A 1 171 ? 15.154 -20.214 -9.519 1.00 46.91 171 GLU A CA 1
ATOM 1381 C C . GLU A 1 171 ? 15.750 -18.821 -9.798 1.00 46.91 171 GLU A C 1
ATOM 1383 O O . GLU A 1 171 ? 16.874 -18.528 -9.389 1.00 46.91 171 GLU A O 1
ATOM 1388 N N . ILE A 1 172 ? 14.973 -17.904 -10.396 1.00 50.81 172 ILE A N 1
ATOM 1389 C CA . ILE A 1 172 ? 15.399 -16.513 -10.651 1.00 50.81 172 ILE A CA 1
ATOM 1390 C C . ILE A 1 172 ? 15.679 -15.759 -9.342 1.00 50.81 172 ILE A C 1
ATOM 1392 O O . ILE A 1 172 ? 16.552 -14.886 -9.295 1.00 50.81 172 ILE A O 1
ATOM 1396 N N . LEU A 1 173 ? 14.965 -16.073 -8.263 1.00 50.78 173 LEU A N 1
ATOM 1397 C CA . LEU A 1 173 ? 15.133 -15.424 -6.961 1.00 50.78 173 LEU A CA 1
ATOM 1398 C C . LEU A 1 173 ? 16.166 -16.113 -6.055 1.00 50.78 173 LEU A C 1
ATOM 1400 O O . LEU A 1 173 ? 16.450 -15.589 -4.976 1.00 50.78 173 LEU A O 1
ATOM 1404 N N . GLY A 1 174 ? 16.759 -17.233 -6.488 1.00 42.53 174 GLY A N 1
ATOM 1405 C CA . GLY A 1 174 ? 17.703 -18.015 -5.685 1.00 42.53 174 GLY A CA 1
ATOM 1406 C C . GLY A 1 174 ? 17.086 -18.537 -4.384 1.00 42.53 174 GLY A C 1
ATOM 1407 O O . GLY A 1 174 ? 17.768 -18.594 -3.361 1.00 42.53 174 GLY A O 1
ATOM 1408 N N . MET A 1 175 ? 15.786 -18.836 -4.397 1.00 42.19 175 MET A N 1
ATOM 1409 C CA . MET A 1 175 ? 15.037 -19.345 -3.247 1.00 42.19 175 MET A CA 1
ATOM 1410 C C . MET A 1 175 ? 14.784 -20.851 -3.430 1.00 42.19 175 MET A C 1
ATOM 1412 O O . MET A 1 175 ? 14.519 -21.258 -4.561 1.00 42.19 175 MET A O 1
ATOM 1416 N N . PRO A 1 176 ? 14.869 -21.673 -2.367 1.00 43.16 176 PRO A N 1
ATOM 1417 C CA . PRO A 1 176 ? 14.569 -23.105 -2.448 1.00 43.16 176 PRO A CA 1
ATOM 1418 C C . PRO A 1 176 ? 13.096 -23.418 -2.794 1.00 43.16 176 PRO A C 1
ATOM 1420 O O . PRO A 1 176 ? 12.167 -22.629 -2.479 1.00 43.16 176 PRO A O 1
#

Foldseek 3Di:
DDDFFFDPCCCVDPLNVPDDPLLSVLLVCLSGPPQADQLQKGFDDLCVSQVVVVHDSVSSVVSVVVCVVSVQWDDDPRRIIHRLCNLVRHALCVCCPPVNLVVSLVVLVVHDPVCNLVSLVSCLPRHPVVVVVDPPDPPDDDDDDDDDDDDDDDDDDPPVVSVVSSVVSCVSSVHD

Radius of gyration: 18.26 Å; chains: 1; bounding box: 37×40×52 Å